Protein AF-A0A7R9UBG9-F1 (afdb_monomer)

Foldseek 3Di:
DVVVVVVVVVVVVVVCVVVVNDDPDDPCVVCVPVDPQVVLLVLLLVQPPQKWKWDDDPQWTWIQHPVRDTEAADPQEPCNVVRRDHDIWMWGADDWDDDVGIYGYHIDTHDPLSCLQRYADWDQDPVNQWIDGPNGDTDGDHNVVNVVSVVNND

Solvent-accessible surface area (backbone atoms only — not comparable to full-atom values): 8866 Å² total; per-residue (Å²): 118,67,66,55,54,52,52,52,52,53,50,52,50,52,53,33,34,76,71,70,78,40,76,96,63,61,65,73,70,77,47,72,72,75,41,70,70,55,53,35,28,50,51,35,39,75,30,50,86,41,46,34,33,45,43,81,51,92,95,41,39,38,32,30,41,86,88,64,50,76,34,40,68,26,84,88,24,93,50,31,69,71,57,50,44,89,57,86,46,36,35,26,38,85,44,76,47,79,73,100,56,45,24,40,44,54,71,40,78,37,57,72,65,31,46,69,66,47,48,71,58,75,41,72,41,95,86,44,54,25,41,30,34,72,86,68,52,75,44,80,42,55,57,66,60,51,50,52,50,60,57,75,67,109

Radius of gyration: 18.05 Å; Cα contacts (8 Å, |Δi|>4): 229; chains: 1; bounding box: 40×44×45 Å

Mean predicted aligned error: 4.59 Å

Nearest PDB structures (foldseek):
  8b9g-assembly1_A  TM=7.394E-01  e=1.789E-06  Drosophila melanogaster
  8pjb-assembly1_A  TM=7.372E-01  e=1.402E-06  Drosophila melanogaster
  5aor-assembly2_B  TM=8.252E-01  e=9.851E-06  Drosophila melanogaster
  8b9j-assembly1_A  TM=7.357E-01  e=2.426E-06  Drosophila melanogaster
  8b9i-assembly1_A  TM=7.340E-01  e=5.356E-06  Drosophila melanogaster

Structure (mmCIF, N/CA/C/O backbone):
data_AF-A0A7R9UBG9-F1
#
_entry.id   AF-A0A7R9UBG9-F1
#
loop_
_atom_site.group_PDB
_atom_site.id
_atom_site.type_symbol
_atom_site.label_atom_id
_atom_site.label_alt_id
_atom_site.label_comp_id
_atom_site.label_asym_id
_atom_site.label_entity_id
_atom_site.label_seq_id
_atom_site.pdbx_PDB_ins_code
_atom_site.Cartn_x
_atom_site.Cartn_y
_atom_site.Cartn_z
_atom_site.occupancy
_atom_site.B_iso_or_equiv
_atom_site.auth_seq_id
_atom_site.auth_comp_id
_atom_site.auth_asym_id
_atom_site.auth_atom_id
_atom_site.pdbx_PDB_model_num
ATOM 1 N N . GLY A 1 1 ? 12.595 -23.854 3.874 1.00 82.31 1 GLY A N 1
ATOM 2 C CA . GLY A 1 1 ? 13.119 -22.868 4.850 1.00 82.31 1 GLY A CA 1
ATOM 3 C C . GLY A 1 1 ? 13.746 -21.652 4.176 1.00 82.31 1 GLY A C 1
ATOM 4 O O . GLY A 1 1 ? 13.017 -20.812 3.677 1.00 82.31 1 GLY A O 1
ATOM 5 N N . LEU A 1 2 ? 15.082 -21.543 4.142 1.00 91.25 2 LEU A N 1
ATOM 6 C CA . LEU A 1 2 ? 15.795 -20.459 3.431 1.00 91.25 2 LEU A CA 1
ATOM 7 C C . LEU A 1 2 ? 16.188 -20.860 1.996 1.00 91.25 2 LEU A C 1
ATOM 9 O O . LEU A 1 2 ? 16.093 -20.051 1.079 1.00 91.25 2 LEU A O 1
ATOM 13 N N . GLU A 1 3 ? 16.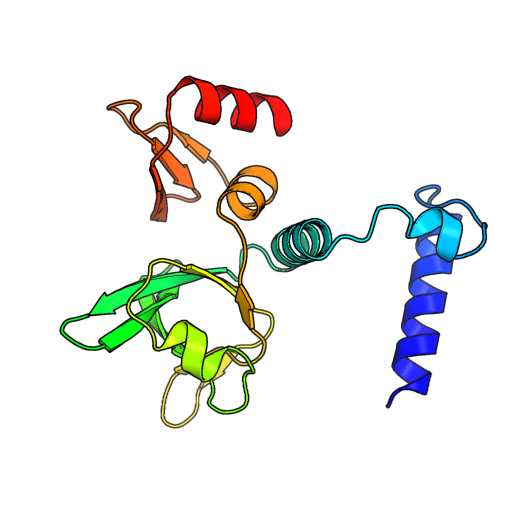587 -22.121 1.810 1.00 94.44 3 GLU A N 1
ATOM 14 C CA . GLU A 1 3 ? 16.952 -22.692 0.504 1.00 94.44 3 GLU A CA 1
ATOM 15 C C . GLU A 1 3 ? 15.778 -22.659 -0.482 1.00 94.44 3 GLU A C 1
ATOM 17 O O . GLU A 1 3 ? 15.922 -22.185 -1.603 1.00 94.44 3 GLU A O 1
ATOM 22 N N . GLU A 1 4 ? 14.577 -23.030 -0.034 1.00 95.62 4 GLU A N 1
ATOM 23 C CA . GLU A 1 4 ? 13.347 -22.898 -0.833 1.00 95.62 4 GLU A CA 1
ATOM 24 C C . GLU A 1 4 ? 13.085 -21.452 -1.274 1.00 95.62 4 GLU A C 1
ATOM 26 O O . GLU A 1 4 ? 12.719 -21.215 -2.419 1.00 95.62 4 GLU A O 1
ATOM 31 N N . VAL A 1 5 ? 13.307 -20.466 -0.396 1.00 94.19 5 VAL A N 1
ATOM 32 C CA . VAL A 1 5 ? 13.109 -19.047 -0.736 1.00 94.19 5 VAL A CA 1
ATOM 33 C C . VAL A 1 5 ? 14.134 -18.586 -1.772 1.00 94.19 5 VAL A C 1
ATOM 35 O O . VAL A 1 5 ? 13.788 -17.827 -2.678 1.00 94.19 5 VAL A O 1
ATOM 38 N N . ARG A 1 6 ? 15.386 -19.053 -1.675 1.00 92.69 6 ARG A N 1
ATOM 39 C CA . ARG A 1 6 ? 16.413 -18.793 -2.697 1.00 92.69 6 ARG A CA 1
ATOM 40 C C . ARG A 1 6 ? 16.029 -19.421 -4.033 1.00 92.69 6 ARG A C 1
ATOM 42 O O . ARG A 1 6 ? 16.0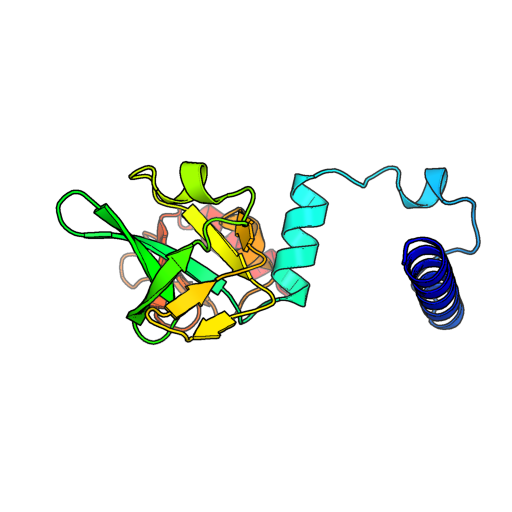41 -18.722 -5.038 1.00 92.69 6 ARG A O 1
ATOM 49 N N . SER A 1 7 ? 15.605 -20.682 -4.019 1.00 95.25 7 SER A N 1
ATOM 50 C CA . SER A 1 7 ? 15.158 -21.394 -5.216 1.00 95.25 7 SER A CA 1
ATOM 51 C C . SER A 1 7 ? 13.976 -20.690 -5.895 1.00 95.25 7 SER A C 1
ATOM 53 O O . SER A 1 7 ? 14.031 -20.420 -7.093 1.00 95.25 7 SER A O 1
ATOM 55 N N . LEU A 1 8 ? 12.955 -20.283 -5.130 1.00 96.00 8 LEU A N 1
ATOM 56 C CA . LEU A 1 8 ? 11.808 -19.530 -5.652 1.00 96.00 8 LEU A CA 1
ATOM 57 C C . LEU A 1 8 ? 12.215 -18.176 -6.242 1.00 96.00 8 LEU A C 1
ATOM 59 O O . LEU A 1 8 ? 11.711 -17.775 -7.289 1.00 96.00 8 LEU A O 1
ATOM 63 N N . ARG A 1 9 ? 13.141 -17.461 -5.595 1.00 92.12 9 ARG A N 1
ATOM 64 C CA . ARG A 1 9 ? 13.677 -16.199 -6.123 1.00 92.12 9 ARG A CA 1
ATOM 65 C C . ARG A 1 9 ? 14.342 -16.410 -7.483 1.00 92.12 9 ARG A C 1
ATOM 67 O O . ARG A 1 9 ? 14.109 -15.621 -8.397 1.00 92.12 9 ARG A O 1
ATOM 74 N N . ASP A 1 10 ? 15.156 -17.449 -7.611 1.00 91.31 10 ASP A N 1
ATOM 75 C CA . ASP A 1 10 ? 15.887 -17.732 -8.846 1.00 91.31 10 ASP A CA 1
ATOM 76 C C . ASP A 1 10 ? 14.919 -18.163 -9.962 1.00 91.31 10 ASP A C 1
ATOM 78 O O . ASP A 1 10 ? 15.042 -17.709 -11.101 1.00 91.31 10 ASP A O 1
ATOM 82 N N . GLN A 1 11 ? 13.867 -18.912 -9.615 1.00 94.88 11 GLN A N 1
ATOM 83 C CA . GLN A 1 11 ? 12.766 -19.231 -10.524 1.00 94.88 11 GLN A CA 1
ATOM 84 C C . GLN A 1 11 ? 12.024 -17.972 -11.009 1.00 94.88 11 GLN A C 1
ATOM 86 O O . GLN A 1 11 ? 11.788 -17.820 -12.208 1.00 94.88 11 GLN A O 1
ATOM 91 N N . PHE A 1 12 ? 11.687 -17.030 -10.118 1.00 94.19 12 PHE A N 1
ATOM 92 C CA . PHE A 1 12 ? 11.064 -15.765 -10.526 1.00 94.19 12 PHE A CA 1
ATOM 93 C C . PHE A 1 12 ? 11.977 -14.928 -11.427 1.00 94.19 12 PHE A C 1
ATOM 95 O O . PHE A 1 12 ? 11.488 -14.341 -12.393 1.00 94.19 12 PHE A O 1
ATOM 102 N N . LYS A 1 13 ? 13.295 -14.904 -11.167 1.00 91.25 13 LYS A N 1
ATOM 103 C CA . LYS A 1 13 ? 14.264 -14.248 -12.062 1.00 91.25 13 LYS A CA 1
ATOM 104 C C . LYS A 1 13 ? 14.197 -14.865 -13.459 1.00 91.25 13 LYS A C 1
ATOM 106 O O . LYS A 1 13 ? 14.052 -14.130 -14.431 1.00 91.25 13 LYS A O 1
ATOM 111 N N . ALA A 1 14 ? 14.247 -16.194 -13.555 1.00 92.25 14 ALA A N 1
ATOM 112 C CA . ALA A 1 14 ? 14.197 -16.899 -14.833 1.00 92.25 14 ALA A CA 1
ATOM 113 C C . ALA A 1 14 ? 12.913 -16.584 -15.618 1.00 92.25 14 ALA A C 1
ATOM 115 O O . ALA A 1 14 ? 12.970 -16.331 -16.820 1.00 92.25 14 ALA A O 1
ATOM 116 N N . HIS A 1 15 ? 11.762 -16.516 -14.942 1.00 95.75 15 HIS A N 1
ATOM 117 C CA . HIS A 1 15 ? 10.504 -16.118 -15.578 1.00 95.75 15 HIS A CA 1
ATOM 118 C C . HIS A 1 15 ? 10.518 -14.669 -16.085 1.00 95.75 15 HIS A C 1
ATOM 120 O O . HIS A 1 15 ? 10.037 -14.412 -17.187 1.00 95.75 15 HIS A O 1
ATOM 126 N N . LEU A 1 16 ? 11.088 -13.727 -15.325 1.00 93.81 16 LEU A N 1
ATOM 127 C CA . LEU A 1 16 ? 11.211 -12.329 -15.756 1.00 93.81 16 LEU A CA 1
ATOM 128 C C . LEU A 1 16 ? 12.141 -12.175 -16.965 1.00 93.81 16 LEU A C 1
ATOM 130 O O . LEU A 1 16 ? 11.820 -11.410 -17.872 1.00 93.81 16 LEU A O 1
ATOM 134 N N . VAL A 1 17 ? 13.250 -12.920 -16.998 1.00 93.44 17 VAL A N 1
ATOM 135 C CA . VAL A 1 17 ? 14.161 -12.964 -18.153 1.00 93.44 17 VAL A CA 1
ATOM 136 C C . VAL A 1 17 ? 13.447 -13.545 -19.371 1.00 93.44 17 VAL A C 1
ATOM 138 O O . VAL A 1 17 ? 13.442 -12.925 -20.430 1.00 93.44 17 VAL A O 1
ATOM 141 N N . GLY A 1 18 ? 12.773 -14.689 -19.217 1.00 95.25 18 GLY A N 1
ATOM 142 C CA . GLY A 1 18 ? 12.028 -15.324 -20.309 1.00 95.25 18 GLY A CA 1
ATOM 143 C C . GLY A 1 18 ? 10.906 -14.449 -20.879 1.00 95.25 18 GLY A C 1
ATOM 144 O O . GLY A 1 18 ? 10.602 -14.537 -22.064 1.00 95.25 18 GLY A O 1
ATOM 145 N N . ALA A 1 19 ? 10.319 -13.576 -20.058 1.00 96.12 19 ALA A N 1
ATOM 146 C CA . ALA A 1 19 ? 9.298 -12.617 -20.472 1.00 96.12 19 ALA A CA 1
ATOM 147 C C . ALA A 1 19 ? 9.863 -11.273 -20.985 1.00 96.12 19 ALA A C 1
ATOM 149 O O . ALA A 1 19 ? 9.085 -10.408 -21.382 1.00 96.12 19 ALA A O 1
ATOM 150 N N . GLY A 1 20 ? 11.186 -11.073 -20.971 1.00 94.00 20 GLY A N 1
ATOM 151 C CA . GLY A 1 20 ? 11.839 -9.842 -21.434 1.00 94.00 20 GLY A CA 1
ATOM 152 C C . GLY A 1 20 ? 11.755 -8.652 -20.467 1.00 94.00 20 GLY A C 1
ATOM 153 O O . GLY A 1 20 ? 12.019 -7.522 -20.869 1.00 94.00 20 GLY A O 1
ATOM 154 N N . PHE A 1 21 ? 11.396 -8.878 -19.198 1.00 90.12 21 PHE A N 1
ATOM 155 C CA . PHE A 1 21 ? 11.307 -7.833 -18.163 1.00 90.12 21 PHE A CA 1
ATOM 156 C C . PHE A 1 21 ? 12.590 -7.663 -17.339 1.00 90.12 21 PHE A C 1
ATOM 158 O O . PHE A 1 21 ? 12.694 -6.721 -16.553 1.00 90.12 21 PHE A O 1
ATOM 165 N N . ALA A 1 22 ? 13.551 -8.573 -17.485 1.00 88.50 22 ALA A N 1
ATOM 166 C CA . ALA A 1 22 ? 14.855 -8.491 -16.844 1.00 88.50 22 ALA A CA 1
ATOM 167 C C . ALA A 1 22 ? 15.946 -8.967 -17.802 1.00 88.50 22 ALA A C 1
ATOM 169 O O . ALA A 1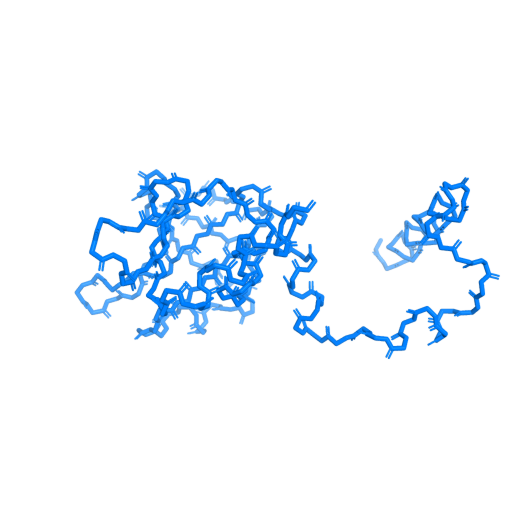 22 ? 15.739 -9.889 -18.588 1.00 88.50 22 ALA A O 1
ATOM 170 N N . GLU A 1 23 ? 17.121 -8.360 -17.699 1.00 85.75 23 GLU A N 1
ATOM 171 C CA . GLU A 1 23 ? 18.317 -8.862 -18.363 1.00 85.75 23 GLU A CA 1
ATOM 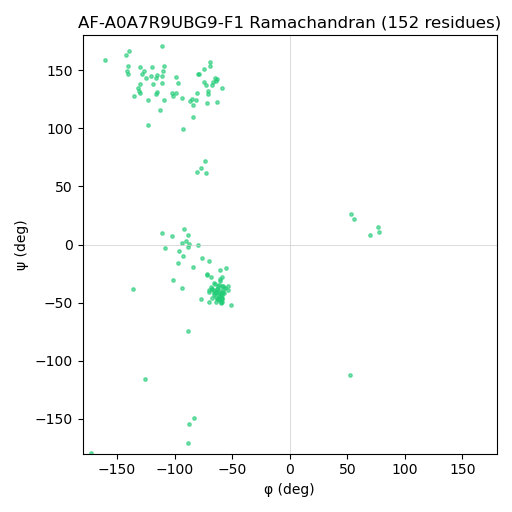172 C C . GLU A 1 23 ? 18.905 -10.019 -17.552 1.00 85.75 23 GLU A C 1
ATOM 174 O O . GLU A 1 23 ? 18.855 -10.015 -16.313 1.00 85.75 23 GLU A O 1
ATOM 179 N N . ASP A 1 24 ? 19.509 -10.994 -18.232 1.00 85.19 24 ASP A N 1
ATOM 180 C CA . ASP A 1 24 ? 20.270 -12.039 -17.549 1.00 85.19 24 ASP A CA 1
ATOM 181 C C . ASP A 1 24 ? 21.676 -11.554 -17.185 1.00 85.19 24 ASP A C 1
ATOM 183 O O . ASP A 1 24 ? 22.697 -12.030 -17.671 1.00 85.19 24 ASP A O 1
ATOM 187 N N . VAL A 1 25 ? 21.704 -10.534 -16.333 1.00 82.38 25 VAL A N 1
ATOM 188 C CA . VAL A 1 25 ? 22.917 -9.946 -15.766 1.00 82.38 25 VAL A CA 1
ATOM 189 C C . VAL A 1 25 ? 23.005 -10.262 -14.277 1.00 82.38 25 VAL A C 1
ATOM 191 O O . VAL A 1 25 ? 22.071 -10.796 -13.654 1.00 82.38 25 VAL A O 1
ATOM 194 N N . GLU A 1 26 ? 24.155 -9.950 -13.684 1.00 79.25 26 GLU A N 1
ATOM 195 C CA . GLU A 1 26 ? 24.370 -10.145 -12.258 1.00 79.25 26 GLU A CA 1
ATOM 196 C C . GLU A 1 26 ? 23.414 -9.286 -11.415 1.00 79.25 26 GLU A C 1
ATOM 198 O O . GLU A 1 26 ? 23.131 -8.121 -11.710 1.00 79.25 26 GLU A O 1
ATOM 203 N N . LEU A 1 27 ? 22.948 -9.856 -10.301 1.00 76.75 27 LEU A N 1
ATOM 204 C CA . LEU A 1 27 ? 21.990 -9.214 -9.397 1.00 76.75 27 LEU A CA 1
ATOM 205 C C . LEU A 1 27 ? 22.403 -7.814 -8.899 1.00 76.75 27 LEU A C 1
ATOM 207 O O . LEU A 1 27 ? 21.505 -6.984 -8.754 1.00 76.75 27 LEU A O 1
ATOM 211 N N . PRO A 1 28 ? 23.686 -7.491 -8.631 1.00 78.38 28 PRO A N 1
ATOM 212 C CA . PRO A 1 28 ? 24.077 -6.139 -8.225 1.00 78.38 28 PRO A CA 1
ATOM 213 C C . PRO A 1 28 ? 23.743 -5.063 -9.267 1.00 78.38 28 PRO A C 1
ATOM 215 O O . PRO A 1 28 ? 23.404 -3.941 -8.890 1.00 78.38 28 PRO A O 1
ATOM 218 N N . VAL A 1 29 ? 23.773 -5.406 -10.560 1.00 78.50 29 VAL A N 1
ATOM 219 C CA . VAL A 1 29 ? 23.430 -4.485 -11.655 1.00 78.50 29 VAL A CA 1
ATOM 220 C C . VAL A 1 29 ? 21.927 -4.200 -11.645 1.00 78.50 29 VAL A C 1
ATOM 222 O O . VAL A 1 29 ? 21.509 -3.038 -11.589 1.00 78.50 29 VAL A O 1
ATOM 225 N N . VAL A 1 30 ? 21.113 -5.259 -11.574 1.00 78.06 30 VAL A N 1
ATOM 226 C CA . VAL A 1 30 ? 19.642 -5.168 -11.510 1.00 78.06 30 VAL A CA 1
ATOM 227 C C . VAL A 1 30 ? 19.176 -4.442 -10.240 1.00 78.06 30 VAL A C 1
ATOM 229 O O . VAL A 1 30 ? 18.253 -3.630 -10.271 1.00 78.06 30 VAL A O 1
ATOM 232 N N . ASN A 1 31 ? 19.849 -4.675 -9.111 1.00 85.81 31 ASN A N 1
ATOM 233 C CA . ASN A 1 31 ? 19.459 -4.151 -7.799 1.00 85.81 31 ASN A CA 1
ATOM 234 C C . ASN A 1 31 ? 20.042 -2.770 -7.471 1.00 85.81 31 ASN A C 1
ATOM 236 O O . ASN A 1 31 ? 19.846 -2.274 -6.359 1.00 85.81 31 ASN A O 1
ATOM 240 N N . SER A 1 32 ? 20.694 -2.102 -8.425 1.00 86.44 32 SER A N 1
ATOM 241 C CA . SER A 1 32 ? 21.290 -0.767 -8.241 1.00 86.44 32 SER A CA 1
ATOM 242 C C . SER A 1 32 ? 20.303 0.302 -7.730 1.00 86.44 32 SER A C 1
ATOM 244 O O . SER A 1 32 ? 20.707 1.321 -7.164 1.00 86.44 32 SER A O 1
ATOM 246 N N . ARG A 1 33 ? 18.989 0.076 -7.887 1.00 85.12 33 ARG A N 1
ATOM 247 C CA . ARG A 1 33 ? 17.904 0.972 -7.445 1.00 85.12 33 ARG A CA 1
ATOM 248 C C . ARG A 1 33 ? 17.057 0.429 -6.284 1.00 85.12 33 ARG A C 1
ATOM 250 O O . ARG A 1 33 ? 16.042 1.045 -5.959 1.00 85.12 33 ARG A O 1
ATOM 257 N N . ALA A 1 34 ? 17.454 -0.671 -5.637 1.00 88.06 34 ALA A N 1
ATOM 258 C CA . ALA A 1 34 ? 16.684 -1.366 -4.595 1.00 88.06 34 ALA A CA 1
ATOM 259 C C . ALA A 1 34 ? 16.629 -0.613 -3.242 1.00 88.06 34 ALA A C 1
ATOM 261 O O . ALA A 1 34 ? 17.081 -1.097 -2.206 1.00 88.06 34 ALA A O 1
ATOM 262 N N . LYS A 1 35 ? 16.059 0.597 -3.238 1.00 93.19 35 LYS A N 1
ATOM 263 C CA . LYS A 1 35 ? 15.829 1.402 -2.028 1.00 93.19 35 LYS A CA 1
ATOM 264 C C . LYS A 1 35 ? 14.593 0.912 -1.275 1.00 93.19 35 LYS A C 1
ATOM 266 O O . LYS A 1 35 ? 13.602 0.517 -1.888 1.00 93.19 35 LYS A O 1
ATOM 271 N N . VAL A 1 36 ? 14.610 1.007 0.055 1.00 93.38 36 VAL A N 1
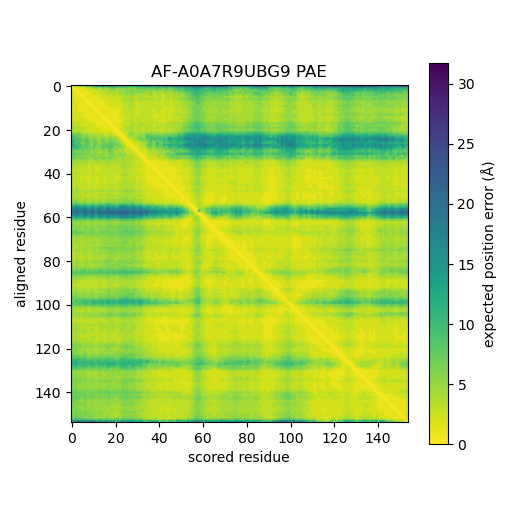ATOM 272 C CA . VAL A 1 36 ? 13.521 0.527 0.929 1.00 93.38 36 VAL A CA 1
ATOM 273 C C . VAL A 1 36 ? 12.172 1.158 0.570 1.00 93.38 36 VAL A C 1
ATOM 275 O O . VAL A 1 36 ? 11.143 0.488 0.613 1.00 93.38 36 VAL A O 1
ATOM 278 N N . GLU A 1 37 ? 12.151 2.431 0.188 1.00 92.69 37 GLU A N 1
ATOM 279 C CA . GLU A 1 37 ? 10.940 3.155 -0.207 1.00 92.69 37 GLU A CA 1
ATOM 280 C C . GLU A 1 37 ? 10.356 2.613 -1.513 1.00 92.69 37 GLU A C 1
ATOM 282 O O . GLU A 1 37 ? 9.137 2.483 -1.630 1.00 92.69 37 GLU A O 1
ATOM 287 N N . VAL A 1 38 ? 11.223 2.251 -2.465 1.00 93.69 38 VAL A N 1
ATOM 288 C CA . VAL A 1 38 ? 10.830 1.628 -3.735 1.00 93.69 38 VAL A CA 1
ATOM 289 C C . VAL A 1 38 ? 10.272 0.236 -3.465 1.00 93.69 38 VAL A C 1
ATOM 291 O O . VAL A 1 38 ? 9.177 -0.076 -3.923 1.00 93.69 38 VAL A O 1
ATOM 294 N N . LEU A 1 39 ? 10.952 -0.561 -2.636 1.00 95.31 39 LEU A N 1
ATOM 295 C CA . LEU A 1 39 ? 10.484 -1.892 -2.241 1.00 95.31 39 LEU A CA 1
ATOM 296 C C . LEU A 1 39 ? 9.127 -1.833 -1.526 1.00 95.31 39 LEU A C 1
ATOM 298 O O . LEU A 1 39 ? 8.232 -2.606 -1.848 1.00 95.31 39 LEU A O 1
ATOM 302 N N . LYS A 1 40 ? 8.919 -0.877 -0.613 1.00 96.06 40 LYS A N 1
ATOM 303 C CA . LYS A 1 40 ? 7.608 -0.639 0.019 1.00 96.06 40 LYS A CA 1
ATOM 304 C C . LYS A 1 40 ? 6.540 -0.228 -0.992 1.00 96.06 40 LYS A C 1
ATOM 306 O O . LYS A 1 40 ? 5.383 -0.608 -0.831 1.00 96.06 40 LYS A O 1
ATOM 311 N N . GLY A 1 41 ? 6.917 0.540 -2.014 1.00 96.31 41 GLY A N 1
ATOM 312 C CA . GLY A 1 41 ? 6.054 0.867 -3.147 1.00 96.31 41 GLY A CA 1
ATOM 313 C C . GLY A 1 41 ? 5.618 -0.375 -3.921 1.00 96.31 41 GLY A C 1
ATOM 314 O O . GLY A 1 41 ? 4.426 -0.564 -4.140 1.00 96.31 41 GLY A O 1
ATOM 315 N N . LEU A 1 42 ? 6.562 -1.258 -4.244 1.00 96.12 42 LEU A N 1
ATOM 316 C CA . LEU 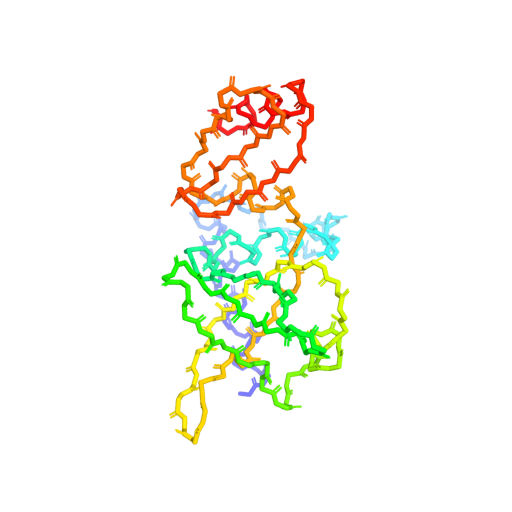A 1 42 ? 6.297 -2.519 -4.941 1.00 96.12 42 LEU A CA 1
ATOM 317 C C . LEU A 1 42 ? 5.457 -3.485 -4.093 1.00 96.12 42 LEU A C 1
ATOM 319 O O . LEU A 1 42 ? 4.505 -4.072 -4.597 1.00 96.12 42 LEU A O 1
ATOM 323 N N . ILE A 1 43 ? 5.740 -3.594 -2.790 1.00 96.88 43 ILE A N 1
ATOM 324 C CA . ILE A 1 43 ? 4.918 -4.371 -1.847 1.00 96.88 43 ILE A CA 1
ATOM 325 C C . ILE A 1 43 ? 3.493 -3.811 -1.799 1.00 96.88 43 ILE A C 1
ATOM 327 O O . ILE A 1 43 ? 2.531 -4.571 -1.815 1.00 96.88 43 ILE A O 1
ATOM 331 N N . CYS A 1 44 ? 3.339 -2.484 -1.771 1.00 97.25 44 CYS A N 1
ATOM 332 C CA . CYS A 1 44 ? 2.027 -1.850 -1.847 1.00 97.25 44 CYS A CA 1
ATOM 333 C C . CYS A 1 44 ? 1.292 -2.227 -3.139 1.00 97.25 44 CYS A C 1
ATOM 335 O O . CYS A 1 44 ? 0.104 -2.525 -3.075 1.00 97.25 44 CYS A O 1
ATOM 337 N N . ALA A 1 45 ? 1.983 -2.227 -4.282 1.00 97.19 45 ALA A N 1
ATOM 338 C CA . ALA A 1 45 ? 1.399 -2.604 -5.565 1.00 97.19 45 ALA A CA 1
ATOM 339 C C . ALA A 1 45 ? 0.930 -4.066 -5.573 1.00 97.19 45 ALA A C 1
ATOM 341 O O . ALA A 1 45 ? -0.202 -4.339 -5.954 1.00 97.19 45 ALA A O 1
ATOM 342 N N . GLY A 1 46 ? 1.769 -4.990 -5.095 1.00 97.19 46 GLY A N 1
ATOM 343 C CA . GLY A 1 46 ? 1.453 -6.421 -5.076 1.00 97.19 46 GLY A CA 1
ATOM 344 C C . GLY A 1 46 ? 0.396 -6.824 -4.044 1.00 97.19 46 GLY A C 1
ATOM 345 O O . GLY A 1 46 ? -0.268 -7.839 -4.222 1.00 97.19 46 GLY A O 1
ATOM 346 N N . LEU A 1 47 ? 0.232 -6.051 -2.966 1.00 97.06 47 LEU A N 1
ATOM 347 C CA . LEU A 1 47 ? -0.747 -6.346 -1.917 1.00 97.06 47 LEU A CA 1
ATOM 348 C C . LEU A 1 47 ? -2.059 -5.575 -2.068 1.00 97.06 47 LEU A C 1
ATOM 350 O O . LEU A 1 47 ? -3.037 -5.952 -1.433 1.00 97.06 47 LEU A O 1
ATOM 354 N N . TYR A 1 48 ? -2.134 -4.510 -2.868 1.00 97.19 48 TYR A N 1
ATOM 355 C CA . TYR A 1 48 ? -3.400 -3.807 -3.085 1.00 97.19 48 TYR A CA 1
ATOM 356 C C . TYR A 1 48 ? -4.467 -4.771 -3.661 1.00 97.19 48 TYR A C 1
ATOM 358 O O . TYR A 1 48 ? -4.146 -5.527 -4.575 1.00 97.19 48 TYR A O 1
ATOM 366 N N . PRO A 1 49 ? -5.729 -4.789 -3.167 1.00 96.31 49 PRO A N 1
ATOM 367 C CA . PRO A 1 49 ? -6.384 -3.822 -2.276 1.00 96.31 49 PRO A CA 1
ATOM 368 C C . PRO A 1 49 ? -6.280 -4.123 -0.770 1.00 96.31 49 PRO A C 1
ATOM 370 O O . PRO A 1 49 ? -6.988 -3.491 0.017 1.00 96.31 49 PRO A O 1
ATOM 373 N N . ASN A 1 50 ? -5.413 -5.044 -0.338 1.00 97.25 50 ASN A N 1
ATOM 374 C CA . ASN A 1 50 ? -5.188 -5.381 1.073 1.00 97.25 50 ASN A CA 1
ATOM 375 C C . ASN A 1 50 ? -4.403 -4.284 1.799 1.00 97.25 50 ASN A C 1
ATOM 377 O O . ASN A 1 50 ? -3.224 -4.419 2.140 1.00 97.25 50 ASN A O 1
ATOM 381 N N . VAL A 1 51 ? -5.084 -3.166 2.027 1.00 97.50 51 VAL A N 1
ATOM 382 C CA . VAL A 1 51 ? -4.536 -1.992 2.694 1.00 97.50 51 VAL A CA 1
ATOM 383 C C . VAL A 1 51 ? -5.450 -1.516 3.813 1.00 97.50 51 VAL A C 1
ATOM 385 O O . VAL A 1 51 ? -6.658 -1.749 3.812 1.00 97.50 51 VAL A O 1
ATOM 388 N N . ALA A 1 52 ? -4.852 -0.867 4.801 1.00 97.31 52 ALA A N 1
ATOM 389 C CA . ALA A 1 52 ? -5.525 -0.315 5.963 1.00 97.31 52 ALA A CA 1
ATOM 390 C C . ALA A 1 52 ? -4.889 1.020 6.362 1.00 97.31 52 ALA A C 1
ATOM 392 O O . ALA A 1 52 ? -3.767 1.344 5.960 1.00 97.31 52 ALA A O 1
ATOM 393 N N . GLN A 1 53 ? -5.591 1.802 7.174 1.00 96.50 53 GLN A N 1
ATOM 394 C CA . GLN A 1 53 ? -5.055 3.027 7.760 1.00 96.50 53 GLN A CA 1
ATOM 395 C C . GLN A 1 53 ? -5.214 3.014 9.271 1.00 96.50 53 GLN A C 1
ATOM 397 O O . GLN A 1 53 ? -6.178 2.468 9.803 1.00 96.50 53 GLN A O 1
ATOM 402 N N . THR A 1 54 ? -4.290 3.657 9.973 1.00 95.38 54 THR A N 1
ATOM 403 C CA . THR A 1 54 ? -4.506 3.935 11.388 1.00 95.38 54 THR A CA 1
ATOM 404 C C . THR A 1 54 ? -5.508 5.071 11.559 1.00 95.38 54 THR A C 1
ATOM 406 O O . THR A 1 54 ? -5.471 6.082 10.848 1.00 95.38 54 THR A O 1
ATOM 409 N N . ALA A 1 55 ? -6.386 4.917 12.540 1.00 89.75 55 ALA A N 1
ATOM 410 C CA . ALA A 1 55 ? -7.317 5.932 12.992 1.00 89.75 55 ALA A CA 1
ATOM 411 C C . ALA A 1 55 ? -7.194 6.098 14.508 1.00 89.75 55 ALA A C 1
ATOM 413 O O . ALA A 1 55 ? -6.913 5.150 15.246 1.00 89.75 55 ALA A O 1
ATOM 414 N N . ARG A 1 56 ? -7.400 7.329 14.979 1.00 82.06 56 ARG A N 1
ATOM 415 C CA . ARG A 1 56 ? -7.452 7.604 16.413 1.00 82.06 56 ARG A CA 1
ATOM 416 C C . ARG A 1 56 ? -8.844 7.250 16.923 1.00 82.06 56 ARG A C 1
ATOM 418 O O . ARG A 1 56 ? -9.824 7.797 16.427 1.00 82.06 56 ARG A O 1
ATOM 425 N N . SER A 1 57 ? -8.911 6.379 17.920 1.00 74.12 57 SER A N 1
ATOM 426 C CA . SER A 1 57 ? -10.137 6.053 18.643 1.00 74.12 57 SER A CA 1
ATOM 427 C C . SER A 1 57 ? -9.906 6.320 20.124 1.00 74.12 57 SER A C 1
ATOM 429 O O . SER A 1 57 ? -9.244 5.528 20.793 1.00 74.12 57 SER A O 1
ATOM 431 N N . GLN A 1 58 ? -10.441 7.438 20.627 1.00 73.00 58 GLN A N 1
ATOM 432 C CA . GLN A 1 58 ? -10.198 7.915 21.996 1.00 73.00 58 GLN A CA 1
ATOM 433 C C . GLN A 1 58 ? -8.679 7.984 22.277 1.00 73.00 58 GLN A C 1
ATOM 435 O O . GLN A 1 58 ? -7.980 8.755 21.609 1.00 73.00 58 GLN A O 1
ATOM 440 N N . ASP A 1 59 ? -8.167 7.125 23.164 1.00 67.25 59 ASP A N 1
ATOM 441 C CA . ASP A 1 59 ? -6.753 7.048 23.569 1.00 67.25 59 ASP A CA 1
ATOM 442 C C . ASP A 1 59 ? -5.976 5.896 22.917 1.00 67.25 59 ASP A C 1
ATOM 444 O O . ASP A 1 59 ? -4.825 5.631 23.260 1.00 67.25 59 ASP A O 1
ATOM 448 N N . ARG A 1 60 ? -6.587 5.185 21.963 1.00 71.50 60 ARG A N 1
ATOM 449 C CA . ARG A 1 60 ? -5.952 4.061 21.269 1.00 71.50 60 ARG A CA 1
ATOM 450 C C . ARG A 1 60 ? -5.882 4.295 19.768 1.00 71.50 60 ARG A C 1
ATOM 452 O O . ARG A 1 60 ? -6.773 4.874 19.147 1.00 71.50 60 ARG A O 1
ATOM 459 N N . CYS A 1 61 ? -4.798 3.812 19.177 1.00 82.38 61 CYS A N 1
ATOM 460 C CA . CYS A 1 61 ? -4.666 3.706 17.735 1.00 82.38 61 CYS A CA 1
ATOM 461 C C . CYS A 1 61 ? -5.329 2.397 17.286 1.00 82.38 61 CYS A C 1
ATOM 463 O O . CYS A 1 61 ? -4.938 1.321 17.743 1.00 82.38 61 CYS A O 1
ATOM 465 N N . VAL A 1 62 ? -6.346 2.487 16.430 1.00 90.12 62 VAL A N 1
ATOM 466 C CA . VAL A 1 62 ? -6.983 1.327 15.787 1.00 90.12 62 VAL A CA 1
ATOM 467 C C . VAL A 1 62 ? -6.622 1.308 14.309 1.00 90.12 62 VAL A C 1
ATOM 469 O O . VAL A 1 62 ? -6.327 2.352 13.725 1.00 90.12 62 VAL A O 1
ATOM 472 N N . ILE A 1 63 ? -6.632 0.130 13.693 1.00 95.50 63 ILE A N 1
ATOM 473 C CA . ILE A 1 63 ? -6.417 -0.015 12.254 1.00 95.50 63 ILE A CA 1
ATOM 474 C C . ILE A 1 63 ? -7.779 -0.235 11.600 1.00 95.50 63 ILE A C 1
ATOM 476 O O . ILE A 1 63 ? -8.544 -1.074 12.060 1.00 95.50 63 ILE A O 1
ATOM 480 N N . LEU A 1 64 ? -8.084 0.522 10.550 1.00 95.81 64 LEU A N 1
ATOM 481 C CA . LEU A 1 64 ? -9.325 0.414 9.789 1.00 95.81 64 LEU A CA 1
ATOM 482 C C . LEU A 1 64 ? -9.023 -0.026 8.363 1.00 95.81 64 LEU A C 1
ATOM 484 O O . LEU A 1 64 ? -8.153 0.555 7.705 1.00 95.81 64 LEU A O 1
ATOM 488 N N . ASP A 1 65 ? -9.750 -1.033 7.895 1.00 94.62 65 ASP A N 1
ATOM 489 C CA . ASP A 1 65 ? -9.744 -1.434 6.492 1.00 94.62 65 ASP A CA 1
ATOM 490 C C . ASP A 1 65 ? -10.796 -0.665 5.674 1.00 94.62 65 ASP A C 1
ATOM 492 O O . ASP A 1 65 ? -11.394 0.311 6.140 1.00 94.62 65 ASP A O 1
ATOM 496 N N . ARG A 1 66 ? -10.990 -1.104 4.426 1.00 94.19 66 ARG A N 1
ATOM 497 C CA . ARG A 1 66 ? -11.937 -0.517 3.476 1.00 94.19 66 ARG A CA 1
ATOM 498 C C . ARG A 1 66 ? -13.374 -0.494 3.987 1.00 94.19 66 ARG A C 1
ATOM 500 O O . ARG A 1 66 ? -14.083 0.471 3.711 1.00 94.19 66 ARG A O 1
ATOM 507 N N . ASP A 1 67 ? -13.781 -1.532 4.706 1.00 93.19 67 ASP A N 1
ATOM 508 C CA . ASP A 1 67 ? -15.160 -1.717 5.156 1.00 93.19 67 ASP A CA 1
ATOM 509 C C . ASP A 1 67 ? -15.410 -1.015 6.501 1.00 93.19 67 ASP A C 1
ATOM 511 O O . ASP A 1 67 ? -16.512 -1.049 7.041 1.00 93.19 67 ASP A O 1
ATOM 515 N N . GLY A 1 68 ? -14.385 -0.348 7.048 1.00 92.00 68 GLY A N 1
ATOM 516 C CA . GLY A 1 68 ? -14.430 0.275 8.367 1.00 92.00 68 GLY A CA 1
ATOM 517 C C . GLY A 1 68 ? -14.282 -0.730 9.509 1.00 92.00 68 GLY A C 1
ATOM 518 O O . GLY A 1 68 ? -14.463 -0.354 10.670 1.00 92.00 68 GLY A O 1
ATOM 519 N N . SER A 1 69 ? -13.923 -1.982 9.210 1.00 93.19 69 SER A N 1
ATOM 520 C CA . SER A 1 69 ? -13.692 -3.005 10.225 1.00 93.19 69 SER A CA 1
ATOM 521 C C . SER A 1 69 ? -12.456 -2.656 11.045 1.00 93.19 69 SER A C 1
ATOM 523 O O . SER A 1 69 ? -11.430 -2.223 10.511 1.00 93.19 69 SER A O 1
ATOM 525 N N . GLN A 1 70 ? -12.554 -2.841 12.361 1.00 94.25 70 GLN A N 1
ATOM 526 C CA . GLN A 1 70 ? -11.451 -2.587 13.280 1.00 94.25 70 GLN A CA 1
ATOM 527 C C . GLN A 1 70 ? -10.527 -3.797 13.379 1.00 94.25 70 GLN A C 1
ATOM 529 O O . GLN A 1 70 ? -10.936 -4.894 13.754 1.00 94.25 70 GLN A O 1
ATOM 534 N N . TRP A 1 71 ? -9.250 -3.545 13.128 1.00 94.75 71 TRP A N 1
ATOM 535 C CA . TRP A 1 71 ? -8.166 -4.507 13.205 1.00 94.75 71 TRP A CA 1
ATOM 536 C C . TRP A 1 71 ? -7.124 -4.068 14.232 1.00 94.75 71 TRP A C 1
ATOM 538 O O . TRP A 1 71 ? -6.897 -2.877 14.474 1.00 94.75 71 TRP A O 1
ATOM 548 N N . PHE A 1 72 ? -6.433 -5.052 14.799 1.00 93.19 72 PHE A N 1
ATOM 549 C CA . PHE A 1 72 ? -5.261 -4.844 15.640 1.00 93.19 72 PHE A CA 1
ATOM 550 C C . PHE A 1 72 ? -4.002 -5.321 14.917 1.00 93.19 72 PHE A C 1
ATOM 552 O O . PHE A 1 72 ? -4.032 -6.269 14.136 1.00 93.19 72 PHE A O 1
ATOM 559 N N . CYS A 1 73 ? -2.861 -4.694 15.189 1.00 94.06 73 CYS A N 1
ATOM 560 C CA . CYS A 1 73 ? -1.589 -5.272 14.772 1.00 94.06 73 CYS A CA 1
ATOM 561 C C . CYS A 1 73 ? -1.305 -6.503 15.638 1.00 94.06 73 CYS A C 1
ATOM 563 O O . CYS A 1 73 ? -1.406 -6.425 16.865 1.00 94.06 73 CYS A O 1
ATOM 565 N N . HIS A 1 74 ? -0.938 -7.628 15.029 1.00 94.00 74 HIS A N 1
ATOM 566 C CA . HIS A 1 74 ? -0.577 -8.814 15.795 1.00 94.00 74 HIS A CA 1
ATOM 567 C C . HIS A 1 74 ? 0.689 -8.560 16.642 1.00 94.00 74 HIS A C 1
ATOM 569 O O . HIS A 1 74 ? 1.627 -7.938 16.131 1.00 94.00 74 HIS A O 1
ATOM 575 N N . PRO A 1 75 ? 0.783 -9.063 17.893 1.00 92.75 75 PRO A N 1
ATOM 576 C CA . PRO A 1 75 ? 1.951 -8.851 18.761 1.00 92.75 75 PRO A CA 1
ATOM 577 C C . PRO A 1 75 ? 3.284 -9.354 18.194 1.00 92.75 75 PRO A C 1
ATOM 579 O O . PRO A 1 75 ? 4.330 -8.802 18.516 1.00 92.75 75 PRO A O 1
ATOM 582 N N . LYS A 1 76 ? 3.255 -10.379 17.329 1.00 93.44 76 LYS A N 1
ATOM 583 C CA . LYS A 1 76 ? 4.456 -10.892 16.636 1.00 93.44 76 LYS A CA 1
ATOM 584 C C . LYS A 1 76 ? 4.926 -10.006 15.477 1.00 93.44 76 LYS A C 1
ATOM 586 O O . LYS A 1 76 ? 6.007 -10.230 14.947 1.00 93.44 76 LYS A O 1
ATOM 591 N N . SER A 1 77 ? 4.122 -9.033 15.053 1.00 94.12 77 SER A N 1
ATOM 592 C CA . SER A 1 77 ? 4.503 -8.143 13.963 1.00 94.12 77 SER A CA 1
ATOM 593 C C . SER A 1 77 ? 5.572 -7.161 14.433 1.00 94.12 77 SER A C 1
ATOM 595 O O . SER A 1 77 ? 5.434 -6.535 15.486 1.00 94.12 77 SER A O 1
ATOM 597 N N . VAL A 1 78 ? 6.591 -6.925 13.609 1.00 95.56 78 VAL A N 1
ATOM 598 C CA . VAL A 1 78 ? 7.635 -5.921 13.891 1.00 95.56 78 VAL A CA 1
ATOM 599 C C . VAL A 1 78 ? 7.070 -4.501 14.030 1.00 95.56 78 VAL A C 1
ATOM 601 O O . VAL A 1 78 ? 7.669 -3.644 14.675 1.00 95.56 78 VAL A O 1
ATOM 604 N N . ASN A 1 79 ? 5.882 -4.248 13.474 1.00 95.81 79 ASN A N 1
ATOM 605 C CA . ASN A 1 79 ? 5.207 -2.957 13.556 1.00 95.81 79 ASN A CA 1
ATOM 606 C C . ASN A 1 79 ? 4.279 -2.812 14.768 1.00 95.81 79 ASN A C 1
ATOM 608 O O . ASN A 1 79 ? 3.650 -1.762 14.891 1.00 95.81 79 ASN A O 1
ATOM 612 N N . PHE A 1 80 ? 4.194 -3.798 15.670 1.00 94.19 80 PHE A N 1
ATOM 613 C CA . PHE A 1 80 ? 3.245 -3.787 16.791 1.00 94.19 80 PHE A CA 1
ATOM 614 C C . PHE A 1 80 ? 3.295 -2.483 17.601 1.00 94.19 80 PHE A C 1
ATOM 616 O O . PHE A 1 80 ? 2.284 -1.797 17.753 1.00 94.19 80 PHE A O 1
ATOM 623 N N . ARG A 1 81 ? 4.494 -2.073 18.037 1.00 92.88 81 ARG A N 1
ATOM 624 C CA . ARG A 1 81 ? 4.691 -0.816 18.783 1.00 92.88 81 ARG A CA 1
ATOM 625 C C . ARG A 1 81 ? 4.498 0.421 17.901 1.00 92.88 81 ARG A C 1
ATOM 627 O O . ARG A 1 81 ? 3.876 1.393 18.320 1.00 92.88 81 ARG A O 1
ATOM 634 N N . THR A 1 82 ? 4.991 0.385 16.663 1.00 93.69 82 THR A N 1
ATOM 635 C CA . THR A 1 82 ? 4.921 1.523 15.729 1.00 93.69 82 THR A CA 1
ATOM 636 C C . THR A 1 82 ? 3.482 1.860 15.320 1.00 93.69 82 THR A C 1
ATOM 638 O O . THR A 1 82 ? 3.167 3.034 15.099 1.00 93.69 82 THR A O 1
ATOM 641 N N . LEU A 1 83 ? 2.615 0.848 15.220 1.00 93.25 83 LEU A N 1
ATOM 642 C CA . LEU A 1 83 ? 1.193 0.988 14.900 1.00 93.25 83 LEU A CA 1
ATOM 643 C C . LEU A 1 83 ? 0.327 1.305 16.122 1.00 93.25 83 LEU A C 1
ATOM 645 O O . LEU A 1 83 ? -0.758 1.847 15.946 1.00 93.25 83 LEU A O 1
ATOM 649 N N . ALA A 1 84 ? 0.812 1.050 17.340 1.00 90.19 84 ALA A N 1
ATOM 650 C CA . ALA A 1 84 ? 0.151 1.494 18.567 1.00 90.19 84 ALA A CA 1
ATOM 651 C C . ALA A 1 84 ? 0.264 3.016 18.790 1.00 90.19 84 ALA A C 1
ATOM 653 O O . ALA A 1 84 ? -0.599 3.610 19.435 1.00 90.19 84 ALA A O 1
ATOM 654 N N . ALA A 1 85 ? 1.301 3.662 18.243 1.00 89.31 85 ALA A N 1
ATOM 655 C CA . ALA A 1 85 ? 1.500 5.104 18.376 1.00 89.31 85 ALA A CA 1
ATOM 656 C C . ALA A 1 85 ? 0.406 5.913 17.639 1.00 89.31 85 ALA A C 1
ATOM 658 O O . ALA A 1 85 ? 0.062 5.570 16.502 1.00 89.31 85 ALA A O 1
ATOM 659 N N . PRO A 1 86 ? -0.092 7.028 18.214 1.00 85.81 86 PRO A N 1
ATOM 660 C CA . PRO A 1 86 ? -1.203 7.816 17.671 1.00 85.81 86 PRO A CA 1
ATOM 661 C C . PRO A 1 86 ? -0.764 8.702 16.492 1.00 85.81 86 PRO A C 1
ATOM 663 O O . PRO A 1 86 ? -0.767 9.929 16.557 1.00 85.81 86 PRO A O 1
ATOM 666 N N . ARG A 1 87 ? -0.367 8.078 15.382 1.00 88.94 87 ARG A N 1
ATOM 667 C CA . ARG A 1 87 ? 0.039 8.753 14.144 1.00 88.94 87 ARG A CA 1
ATOM 668 C C . ARG A 1 87 ? -0.689 8.139 12.959 1.00 88.94 87 ARG A C 1
ATOM 670 O O . ARG A 1 87 ? -0.763 6.916 12.855 1.00 88.94 87 ARG A O 1
ATOM 677 N N . LYS A 1 88 ? -1.163 8.982 12.032 1.00 91.62 88 LYS A N 1
ATOM 678 C CA . LYS A 1 88 ? -1.740 8.512 10.765 1.00 91.62 88 LYS A CA 1
ATOM 679 C C . LYS A 1 88 ? -0.669 7.779 9.954 1.00 91.62 88 LYS A C 1
ATOM 681 O O . LYS A 1 88 ? 0.388 8.338 9.654 1.00 91.62 88 LYS A O 1
ATOM 686 N N . ARG A 1 89 ? -0.946 6.526 9.621 1.00 95.75 89 ARG A N 1
ATOM 687 C CA . ARG A 1 89 ? -0.092 5.608 8.871 1.00 95.75 89 ARG A CA 1
ATOM 688 C C . ARG A 1 89 ? -0.968 4.803 7.927 1.00 95.75 89 ARG A C 1
ATOM 690 O O . ARG A 1 89 ? -2.146 4.588 8.204 1.00 95.75 89 ARG A O 1
ATOM 697 N N . TYR A 1 90 ? -0.364 4.347 6.842 1.00 97.12 90 TYR A N 1
ATOM 698 C CA . TYR A 1 90 ? -0.991 3.429 5.908 1.00 97.12 90 TYR A CA 1
ATOM 699 C C . TYR A 1 90 ? -0.222 2.117 5.911 1.00 97.12 90 TYR A C 1
ATOM 701 O O . TYR A 1 90 ? 1.003 2.105 6.071 1.00 97.12 90 TYR A O 1
ATOM 709 N N . ILE A 1 91 ? -0.956 1.022 5.789 1.00 97.69 91 ILE A N 1
ATOM 710 C CA . ILE A 1 91 ? -0.454 -0.333 5.967 1.00 97.69 91 ILE A CA 1
ATOM 711 C C . ILE A 1 91 ? -0.886 -1.145 4.756 1.00 97.69 91 ILE A C 1
ATOM 713 O O . ILE A 1 91 ? -2.063 -1.131 4.419 1.00 97.69 91 ILE A O 1
ATOM 717 N N . ALA A 1 92 ? 0.043 -1.866 4.141 1.00 97.69 92 ALA A N 1
ATOM 718 C CA . ALA A 1 92 ? -0.267 -3.011 3.294 1.00 97.69 92 ALA A CA 1
ATOM 719 C C . ALA A 1 92 ? -0.075 -4.291 4.118 1.00 97.69 92 ALA A C 1
ATOM 721 O O . ALA A 1 92 ? 0.818 -4.334 4.972 1.00 97.69 92 ALA A O 1
ATOM 722 N N . TYR A 1 93 ? -0.903 -5.310 3.904 1.00 96.94 93 TYR A N 1
ATOM 723 C CA . TYR A 1 93 ? -0.796 -6.579 4.631 1.00 96.94 93 TYR A CA 1
ATOM 724 C C . TYR A 1 93 ? -1.086 -7.781 3.729 1.00 96.94 93 TYR A C 1
ATOM 726 O O . TYR A 1 93 ? -1.878 -7.681 2.797 1.00 96.94 93 TYR A O 1
ATOM 734 N N . SER A 1 94 ? -0.455 -8.922 4.012 1.00 95.06 94 SER A N 1
ATOM 735 C CA . SER A 1 94 ? -0.672 -10.172 3.261 1.00 95.06 94 SER A CA 1
ATOM 736 C C . SER A 1 94 ? -1.595 -11.155 3.980 1.00 95.06 94 SER A C 1
ATOM 738 O O . SER A 1 94 ? -2.315 -11.899 3.322 1.00 95.06 94 SER A O 1
ATOM 740 N N . MET A 1 95 ? -1.613 -11.150 5.318 1.00 94.62 95 MET A N 1
ATOM 741 C CA . MET A 1 95 ? -2.377 -12.115 6.110 1.00 94.62 95 MET A CA 1
ATOM 742 C C . MET A 1 95 ? -3.203 -11.439 7.205 1.00 94.62 95 MET A C 1
ATOM 744 O O . MET A 1 95 ? -2.718 -10.593 7.967 1.00 94.62 95 MET A O 1
ATOM 748 N N . ARG A 1 96 ? -4.459 -11.880 7.303 1.00 94.12 96 ARG A N 1
ATOM 749 C CA . ARG A 1 96 ? -5.386 -11.562 8.388 1.00 94.12 96 ARG A CA 1
ATOM 750 C C . ARG A 1 96 ? -5.631 -12.817 9.220 1.00 94.12 96 ARG A C 1
ATOM 752 O O . ARG A 1 96 ? -5.677 -13.917 8.676 1.00 94.12 96 ARG A O 1
ATOM 759 N N . LEU A 1 97 ? -5.793 -12.651 10.525 1.00 94.50 97 LEU A N 1
ATOM 760 C CA . LEU A 1 97 ? -6.077 -13.744 11.448 1.00 94.50 97 LEU A CA 1
ATOM 761 C C . LEU A 1 97 ? -7.193 -13.326 12.402 1.00 94.50 97 LEU A C 1
ATOM 763 O O . LEU A 1 97 ? -7.096 -12.286 13.050 1.00 94.50 97 LEU A O 1
ATOM 767 N N . GLN A 1 98 ? -8.231 -14.148 12.515 1.00 92.75 98 GLN A N 1
ATOM 768 C CA . GLN A 1 98 ? -9.310 -13.947 13.474 1.00 92.75 98 GLN A CA 1
ATOM 769 C C . GLN A 1 98 ? -9.266 -15.058 14.521 1.00 92.75 98 GLN A C 1
ATOM 771 O O . GLN A 1 98 ? -9.445 -16.229 14.206 1.00 92.75 98 GLN A O 1
ATOM 776 N N . THR A 1 99 ? -9.000 -14.675 15.768 1.00 89.56 99 THR A N 1
ATOM 777 C CA . THR A 1 99 ? -9.062 -15.564 16.937 1.00 89.56 99 THR A CA 1
ATOM 778 C C . THR A 1 99 ? -9.990 -14.931 17.973 1.00 89.56 99 THR A C 1
ATOM 780 O O . THR A 1 99 ? -11.161 -14.702 17.688 1.00 89.56 99 THR A O 1
ATOM 783 N N . THR A 1 100 ? -9.479 -14.552 19.147 1.00 90.19 100 THR A N 1
ATOM 784 C CA . THR A 1 100 ? -10.202 -13.742 20.138 1.00 90.19 100 THR A CA 1
ATOM 785 C C . THR A 1 100 ? -10.440 -12.311 19.644 1.00 90.19 100 THR A C 1
ATOM 787 O O . THR A 1 100 ? -11.384 -11.651 20.065 1.00 90.19 100 THR A O 1
ATOM 790 N N . LYS A 1 101 ? -9.563 -11.809 18.764 1.00 89.44 101 LYS A N 1
ATOM 791 C CA . LYS A 1 101 ? -9.682 -10.515 18.076 1.00 89.44 101 LYS A CA 1
ATOM 792 C C . LYS A 1 101 ? -9.230 -10.668 16.622 1.00 89.44 101 LYS A C 1
ATOM 794 O O . LYS A 1 101 ? -8.608 -11.667 16.262 1.00 89.44 101 LYS A O 1
ATOM 799 N N . GLN A 1 102 ? -9.545 -9.671 15.803 1.00 93.88 102 GLN A N 1
ATOM 800 C CA . GLN A 1 102 ? -9.112 -9.583 14.411 1.00 93.88 102 GLN A CA 1
ATOM 801 C C . GLN A 1 102 ? -7.735 -8.912 14.326 1.00 93.88 102 GLN A C 1
ATOM 803 O O . GLN A 1 102 ? -7.546 -7.792 14.813 1.00 93.88 102 GLN A O 1
ATOM 808 N N . PHE A 1 103 ? -6.770 -9.599 13.720 1.00 94.81 103 PHE A N 1
ATOM 809 C CA . PHE A 1 103 ? -5.380 -9.167 13.634 1.00 94.81 103 PHE A CA 1
ATOM 810 C C . PHE A 1 103 ? -4.868 -9.102 12.196 1.00 94.81 103 PHE A C 1
ATOM 812 O O . PHE A 1 103 ? -5.157 -9.973 11.377 1.00 94.81 103 PHE A O 1
ATOM 819 N N . LEU A 1 104 ? -4.031 -8.101 11.923 1.00 95.75 104 LEU A N 1
ATOM 820 C CA . LEU A 1 104 ? -3.136 -8.084 10.768 1.00 95.75 104 LEU A CA 1
ATOM 821 C C . LEU A 1 104 ? -1.772 -8.636 11.192 1.00 95.75 104 LEU A C 1
ATOM 823 O O . LEU A 1 104 ? -1.187 -8.151 12.167 1.00 95.75 104 LEU A O 1
ATOM 827 N N . MET A 1 105 ? -1.281 -9.647 10.477 1.00 93.56 105 MET A N 1
ATOM 828 C CA . MET A 1 105 ? -0.050 -10.367 10.824 1.00 93.56 105 MET A CA 1
ATOM 829 C C . MET A 1 105 ? 1.176 -9.686 10.201 1.00 93.56 105 MET A C 1
ATOM 831 O O . MET A 1 105 ? 1.926 -8.964 10.870 1.00 93.56 105 MET A O 1
ATOM 835 N N . ASP A 1 106 ? 1.332 -9.860 8.894 1.00 93.50 106 ASP A N 1
ATOM 836 C CA . ASP A 1 106 ? 2.469 -9.369 8.128 1.00 93.50 106 ASP A CA 1
ATOM 837 C C . ASP A 1 106 ? 2.124 -7.996 7.567 1.00 93.50 106 ASP A C 1
ATOM 839 O O . ASP A 1 106 ? 1.390 -7.862 6.588 1.00 93.50 106 ASP A O 1
ATOM 843 N N . THR A 1 107 ? 2.603 -6.957 8.247 1.00 96.44 107 THR A N 1
ATOM 844 C CA . THR A 1 107 ? 2.275 -5.568 7.927 1.00 96.44 107 THR A CA 1
ATOM 845 C C . THR A 1 107 ? 3.490 -4.848 7.364 1.00 96.44 107 THR A C 1
ATOM 847 O O . THR A 1 107 ? 4.601 -4.972 7.875 1.00 96.44 107 THR A O 1
ATOM 850 N N . THR A 1 108 ? 3.271 -4.030 6.340 1.00 97.44 108 THR A N 1
ATOM 851 C CA . THR A 1 108 ? 4.272 -3.118 5.783 1.00 97.44 108 THR A CA 1
ATOM 852 C C . THR A 1 108 ? 3.735 -1.698 5.834 1.00 97.44 108 THR A C 1
ATOM 854 O O . THR A 1 108 ? 2.662 -1.411 5.309 1.00 97.44 108 THR A O 1
ATOM 857 N N . LEU A 1 109 ? 4.481 -0.786 6.462 1.00 97.62 109 LEU A N 1
ATOM 858 C CA . LEU A 1 109 ? 4.158 0.640 6.434 1.00 97.62 109 LEU A CA 1
ATOM 859 C C . LEU A 1 109 ? 4.458 1.204 5.048 1.00 97.62 109 LEU A C 1
ATOM 861 O O . LEU A 1 109 ? 5.608 1.161 4.605 1.00 97.62 109 LEU A O 1
ATOM 865 N N . VAL A 1 110 ? 3.445 1.774 4.402 1.00 97.31 110 VAL A N 1
ATOM 866 C CA . VAL A 1 110 ? 3.546 2.308 3.040 1.00 97.31 110 VAL A CA 1
ATOM 867 C C . VAL A 1 110 ? 3.343 3.818 3.024 1.00 97.31 110 VAL A C 1
ATOM 869 O O . VAL A 1 110 ? 2.601 4.389 3.830 1.00 97.31 110 VAL A O 1
ATOM 872 N N . ALA A 1 111 ? 4.046 4.487 2.112 1.00 96.25 111 ALA A N 1
ATOM 873 C CA . ALA A 1 111 ? 3.909 5.922 1.923 1.00 96.25 111 ALA A CA 1
ATOM 874 C C . ALA A 1 111 ? 2.592 6.247 1.190 1.00 96.25 111 ALA A C 1
ATOM 876 O O . ALA A 1 111 ? 2.157 5.460 0.348 1.00 96.25 111 ALA A O 1
ATOM 877 N N . PRO A 1 112 ? 1.987 7.427 1.423 1.00 96.44 112 PRO A N 1
ATOM 878 C CA . PRO A 1 112 ? 0.801 7.860 0.682 1.00 96.44 112 PRO A CA 1
ATOM 879 C C . PRO A 1 112 ? 0.994 7.813 -0.835 1.00 96.44 112 PRO A C 1
ATOM 881 O O . PRO A 1 112 ? 0.096 7.396 -1.555 1.00 96.44 112 PRO A O 1
ATOM 884 N N . ILE A 1 113 ? 2.181 8.199 -1.315 1.00 95.88 113 ILE A N 1
ATOM 885 C CA . ILE A 1 113 ? 2.493 8.215 -2.746 1.00 95.88 113 ILE A CA 1
ATOM 886 C C . ILE A 1 113 ? 2.489 6.810 -3.365 1.00 95.88 113 ILE A C 1
ATOM 888 O O . ILE A 1 113 ? 2.042 6.658 -4.492 1.00 95.88 113 ILE A O 1
ATOM 892 N N . ALA A 1 114 ? 2.901 5.777 -2.619 1.00 96.81 114 ALA A N 1
ATOM 893 C CA . ALA A 1 114 ? 2.856 4.395 -3.096 1.00 96.81 114 ALA A CA 1
ATOM 894 C C . ALA A 1 114 ? 1.413 3.942 -3.345 1.00 96.81 114 ALA A C 1
ATOM 896 O O . ALA A 1 114 ? 1.109 3.404 -4.406 1.00 96.81 114 ALA A O 1
ATOM 897 N N . LEU A 1 115 ? 0.514 4.238 -2.401 1.00 97.38 115 LEU A N 1
ATOM 898 C CA . LEU A 1 115 ? -0.915 4.006 -2.591 1.00 97.38 115 LEU A CA 1
ATOM 899 C C . LEU A 1 115 ? -1.425 4.802 -3.788 1.00 97.38 115 LEU A C 1
ATOM 901 O O . LEU A 1 115 ? -2.079 4.242 -4.653 1.00 97.38 115 LEU A O 1
ATOM 905 N N . LEU A 1 116 ? -1.135 6.102 -3.856 1.00 97.06 116 LEU A N 1
ATOM 906 C CA . LEU A 1 116 ? -1.627 6.966 -4.928 1.00 97.06 116 LEU A CA 1
ATOM 907 C C . LEU A 1 116 ? -1.193 6.496 -6.327 1.00 97.06 116 LEU A C 1
ATOM 909 O O . LEU A 1 116 ? -1.989 6.605 -7.251 1.00 97.06 116 LEU A O 1
ATOM 913 N N . LEU A 1 117 ? 0.018 5.952 -6.481 1.00 96.12 117 LEU A N 1
ATOM 914 C CA . LEU A 1 117 ? 0.515 5.425 -7.756 1.00 96.12 117 LEU A CA 1
ATOM 915 C C . LEU A 1 117 ? -0.082 4.050 -8.098 1.00 96.12 117 LEU A C 1
ATOM 917 O O . LEU A 1 117 ? -0.560 3.853 -9.215 1.00 96.12 117 LEU A O 1
ATOM 921 N N . PHE A 1 118 ? -0.103 3.117 -7.143 1.00 96.00 118 PHE A N 1
ATOM 922 C CA . PHE A 1 118 ? -0.393 1.699 -7.413 1.00 96.00 118 PHE A CA 1
ATOM 923 C C . PHE A 1 118 ? -1.754 1.205 -6.911 1.00 96.00 118 PHE A C 1
ATOM 925 O O . PHE A 1 118 ? -2.097 0.045 -7.101 1.00 96.00 118 PHE A O 1
ATOM 932 N N . GLY A 1 119 ? -2.519 2.058 -6.238 1.00 95.44 119 GLY A N 1
ATOM 933 C CA . GLY A 1 119 ? -3.782 1.690 -5.613 1.00 95.44 119 GLY A CA 1
ATOM 934 C C . GLY A 1 119 ? -4.972 1.703 -6.570 1.00 95.44 119 GLY A C 1
ATOM 935 O O . GLY A 1 119 ? -4.862 1.465 -7.768 1.00 95.44 119 GLY A O 1
ATOM 936 N N . GLY A 1 120 ? -6.148 2.003 -6.035 1.00 95.31 120 GLY A N 1
ATOM 937 C CA . GLY A 1 120 ? -7.404 1.926 -6.776 1.00 95.31 120 GLY A CA 1
ATOM 938 C C . GLY A 1 120 ? -7.748 3.202 -7.531 1.00 95.31 120 GLY A C 1
ATOM 939 O O . GLY A 1 120 ? -6.891 4.020 -7.869 1.00 95.31 120 GLY A O 1
ATOM 940 N N . ASN A 1 121 ? -9.035 3.401 -7.775 1.00 95.75 121 ASN A N 1
ATOM 941 C CA . ASN A 1 121 ? -9.542 4.550 -8.509 1.00 95.75 121 ASN A CA 1
ATOM 942 C C . ASN A 1 121 ? -9.413 5.832 -7.688 1.00 95.75 121 ASN A C 1
ATOM 944 O O . ASN A 1 121 ? -9.875 5.899 -6.547 1.00 95.75 121 ASN A O 1
ATOM 948 N N . LEU A 1 122 ? -8.829 6.868 -8.290 1.00 95.81 122 LEU A N 1
ATOM 949 C CA . LEU A 1 122 ? -8.680 8.181 -7.667 1.00 95.81 122 LEU A CA 1
ATOM 950 C C . LEU A 1 122 ? -9.801 9.111 -8.110 1.00 95.81 122 LEU A C 1
ATOM 952 O O . LEU A 1 122 ? -10.159 9.169 -9.285 1.00 95.81 122 LEU A O 1
ATOM 956 N N . ARG A 1 123 ? -10.317 9.888 -7.162 1.00 94.56 123 ARG A N 1
ATOM 957 C CA . ARG A 1 123 ? -11.214 11.013 -7.420 1.00 94.56 123 ARG A CA 1
ATOM 958 C C . ARG A 1 123 ? -10.717 12.230 -6.660 1.00 94.56 123 ARG A C 1
ATOM 960 O O . ARG A 1 123 ? -10.420 12.134 -5.471 1.00 94.56 123 ARG A O 1
ATOM 967 N N . LEU A 1 124 ? -10.640 13.370 -7.338 1.00 93.69 124 LEU A N 1
ATOM 968 C CA . LEU A 1 124 ? -10.418 14.648 -6.669 1.00 93.69 124 LEU A CA 1
ATOM 969 C C . LEU A 1 124 ? -11.614 14.957 -5.768 1.00 93.69 124 LEU A C 1
ATOM 971 O O . LEU A 1 124 ? -12.758 14.650 -6.108 1.00 93.69 124 LEU A O 1
ATOM 975 N N . THR A 1 125 ? -11.354 15.557 -4.613 1.00 93.12 125 THR A N 1
ATOM 976 C CA . THR A 1 125 ? -12.425 16.094 -3.775 1.00 93.12 125 THR A CA 1
ATOM 977 C C . THR A 1 125 ? -13.061 17.321 -4.440 1.00 93.12 125 THR A C 1
ATOM 979 O O . THR A 1 125 ? -12.409 18.017 -5.218 1.00 93.12 125 THR A O 1
ATOM 982 N N . TYR A 1 126 ? -14.335 17.604 -4.138 1.00 89.62 126 TYR A N 1
ATOM 983 C CA . TYR A 1 126 ? -15.059 18.750 -4.715 1.00 89.62 126 TYR A CA 1
ATOM 984 C C . TYR A 1 126 ? -14.376 20.096 -4.433 1.00 89.62 126 TYR A C 1
ATOM 986 O O . TYR A 1 126 ? -14.334 20.964 -5.298 1.00 89.62 126 TYR A O 1
ATOM 994 N N . ASP A 1 127 ? -13.783 20.236 -3.249 1.00 90.31 127 ASP A N 1
ATOM 995 C CA . ASP A 1 127 ? -13.014 21.405 -2.813 1.00 90.31 127 ASP A CA 1
ATOM 996 C C . ASP A 1 127 ? -11.574 21.437 -3.365 1.00 90.31 127 ASP A C 1
ATOM 998 O O . ASP A 1 127 ? -10.825 22.364 -3.076 1.00 90.31 127 ASP A O 1
ATOM 1002 N N . ARG A 1 128 ? -11.165 20.427 -4.150 1.00 86.69 128 ARG A N 1
ATOM 1003 C CA . ARG A 1 128 ? -9.821 20.270 -4.740 1.00 86.69 128 ARG A CA 1
ATOM 1004 C C . ARG A 1 128 ? -8.663 20.287 -3.727 1.00 86.69 128 ARG A C 1
ATOM 1006 O O . ARG A 1 128 ? -7.518 20.519 -4.111 1.00 86.69 128 ARG A O 1
ATOM 1013 N N . THR A 1 129 ? -8.932 19.990 -2.454 1.00 91.44 129 THR A N 1
ATOM 1014 C CA . THR A 1 129 ? -7.918 19.939 -1.379 1.00 91.44 129 THR A CA 1
ATOM 1015 C C . THR A 1 129 ? -7.337 18.539 -1.144 1.00 91.44 129 THR A C 1
ATOM 1017 O O . THR A 1 129 ? -6.511 18.326 -0.244 1.00 91.44 129 THR A O 1
ATOM 1020 N N . GLY A 1 130 ? -7.766 17.549 -1.930 1.00 94.75 130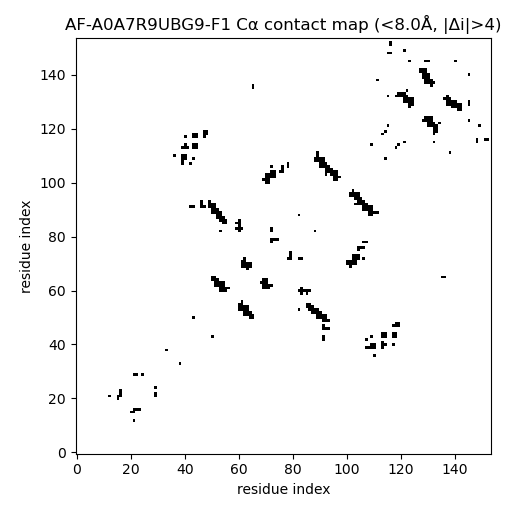 GLY A N 1
ATOM 1021 C CA . GLY A 1 130 ? -7.299 16.185 -1.772 1.00 94.75 130 GLY A CA 1
ATOM 1022 C C . GLY A 1 130 ? -7.738 15.211 -2.854 1.00 94.75 130 GLY A C 1
ATOM 1023 O O . GLY A 1 130 ? -8.457 15.537 -3.800 1.00 94.75 130 GLY A O 1
ATOM 1024 N N . ILE A 1 131 ? -7.305 13.968 -2.659 1.00 96.31 131 ILE A N 1
ATOM 1025 C CA . ILE A 1 131 ? -7.693 12.801 -3.447 1.00 96.31 131 ILE A CA 1
ATOM 1026 C C . ILE A 1 131 ? -8.385 11.797 -2.527 1.00 96.31 131 ILE A C 1
ATOM 1028 O O . ILE A 1 131 ? -7.938 11.543 -1.405 1.00 96.31 131 ILE A O 1
ATOM 1032 N N . VAL A 1 132 ? -9.462 11.194 -3.020 1.00 96.25 132 VAL A N 1
ATOM 1033 C CA . VAL A 1 132 ? -10.096 10.021 -2.426 1.00 96.25 132 VAL A CA 1
ATOM 1034 C C . VAL A 1 132 ? -9.840 8.818 -3.321 1.00 96.25 132 VAL A C 1
ATOM 1036 O O . VAL A 1 132 ? -10.177 8.832 -4.503 1.00 96.25 132 VAL A O 1
ATOM 1039 N N . MET A 1 133 ? -9.265 7.772 -2.742 1.00 97.00 133 MET A N 1
ATOM 1040 C CA . MET A 1 133 ? -9.052 6.486 -3.387 1.00 97.00 133 MET A CA 1
ATOM 1041 C C . MET A 1 133 ? -10.145 5.507 -2.986 1.00 97.00 133 MET A C 1
ATOM 1043 O O . MET A 1 133 ? -10.443 5.345 -1.799 1.00 97.00 133 MET A O 1
ATOM 1047 N N . ASP A 1 134 ? -10.744 4.857 -3.981 1.00 96.19 134 ASP A N 1
ATOM 1048 C CA . ASP A 1 134 ? -11.723 3.783 -3.797 1.00 96.19 134 ASP A CA 1
ATOM 1049 C C . ASP A 1 134 ? -12.901 4.138 -2.876 1.00 96.19 134 ASP A C 1
ATOM 1051 O O . ASP A 1 134 ? -13.548 3.263 -2.299 1.00 96.19 134 ASP A O 1
ATOM 1055 N N . ARG A 1 135 ? -13.212 5.441 -2.807 1.00 95.06 135 ARG A N 1
ATOM 1056 C CA . ARG A 1 135 ? -14.269 6.071 -1.998 1.00 95.06 135 ARG A CA 1
ATOM 1057 C C . ARG A 1 135 ? -14.047 6.072 -0.477 1.00 95.06 135 ARG A C 1
ATOM 1059 O O . ARG A 1 135 ? -14.945 6.510 0.229 1.00 95.06 135 ARG A O 1
ATOM 1066 N N . TRP A 1 136 ? -12.877 5.675 0.033 1.00 94.88 136 TRP A N 1
ATOM 1067 C CA . TRP A 1 136 ? -12.658 5.576 1.488 1.00 94.88 136 TRP A CA 1
ATOM 1068 C C . TRP A 1 136 ? -11.313 6.139 1.978 1.00 94.88 136 TRP A C 1
ATOM 1070 O O . TRP A 1 136 ? -11.261 6.809 3.011 1.00 94.88 136 TRP A O 1
ATOM 1080 N N . LEU A 1 137 ? -10.221 5.943 1.232 1.00 95.94 137 LEU A N 1
ATOM 1081 C CA . LEU A 1 137 ? -8.904 6.464 1.610 1.00 95.94 137 LEU A CA 1
ATOM 1082 C C . LEU A 1 137 ? -8.756 7.910 1.150 1.00 95.94 137 LEU A C 1
ATOM 1084 O O . LEU A 1 137 ? -8.633 8.179 -0.042 1.00 95.94 137 LEU A O 1
ATOM 1088 N N . ARG A 1 138 ? -8.740 8.852 2.098 1.00 94.88 138 ARG A N 1
ATOM 1089 C CA . ARG A 1 138 ? -8.580 10.285 1.812 1.00 94.88 138 ARG A CA 1
ATOM 1090 C C . ARG A 1 138 ? -7.157 10.773 2.091 1.00 94.88 138 ARG A C 1
ATOM 1092 O O . ARG A 1 138 ? -6.641 10.649 3.211 1.00 94.88 138 ARG A O 1
ATOM 1099 N N . PHE A 1 139 ? -6.580 11.430 1.091 1.00 95.69 139 PHE A N 1
ATOM 1100 C CA . PHE A 1 139 ? -5.268 12.067 1.120 1.00 95.69 139 PHE A CA 1
ATOM 1101 C C . PHE A 1 139 ? -5.427 13.573 0.935 1.00 95.69 139 PHE A C 1
ATOM 1103 O O . PHE A 1 139 ? -6.092 14.013 0.002 1.00 95.69 139 PHE A O 1
ATOM 1110 N N . LYS A 1 140 ? -4.812 14.364 1.819 1.00 94.69 140 LYS A N 1
ATOM 1111 C CA . LYS A 1 140 ? -4.688 15.811 1.618 1.00 94.69 140 LYS A CA 1
ATOM 1112 C C . LYS A 1 140 ? -3.525 16.062 0.666 1.00 94.69 140 LYS A C 1
ATOM 1114 O O . LYS A 1 140 ? -2.441 15.525 0.893 1.00 94.69 140 LYS A O 1
ATOM 1119 N N . CYS A 1 141 ? -3.743 16.861 -0.365 1.00 94.25 141 CYS A N 1
ATOM 1120 C CA . CYS A 1 141 ? -2.702 17.247 -1.310 1.00 94.25 141 CYS A CA 1
ATOM 1121 C C . CYS A 1 141 ? -3.113 18.509 -2.068 1.00 94.25 141 CYS A C 1
ATOM 1123 O O . CYS A 1 141 ? -4.294 18.830 -2.167 1.00 94.25 141 CYS A O 1
ATOM 1125 N N . THR A 1 142 ? -2.132 19.213 -2.627 1.00 94.69 142 THR A N 1
ATOM 1126 C CA . THR A 1 142 ? -2.404 20.331 -3.533 1.00 94.69 142 THR A CA 1
ATOM 1127 C C . THR A 1 142 ? -2.983 19.821 -4.851 1.00 94.69 142 THR A C 1
ATOM 1129 O O . THR A 1 142 ? -2.752 18.673 -5.245 1.00 94.69 142 THR A O 1
ATOM 1132 N N . GLN A 1 143 ? -3.696 20.691 -5.568 1.00 91.50 143 GLN A N 1
ATOM 1133 C CA . GLN A 1 143 ? -4.227 20.367 -6.890 1.00 91.50 143 GLN A CA 1
ATOM 1134 C C . GLN A 1 143 ? -3.111 19.945 -7.859 1.00 91.50 143 GLN A C 1
ATOM 1136 O O . GLN A 1 143 ? -3.268 18.959 -8.573 1.00 91.50 143 GLN A O 1
ATOM 1141 N N . THR A 1 144 ? -1.962 20.628 -7.837 1.00 93.62 144 THR A N 1
ATOM 1142 C CA . THR A 1 144 ? -0.802 20.286 -8.673 1.00 93.62 144 THR A CA 1
ATOM 1143 C C . THR A 1 144 ? -0.301 18.874 -8.394 1.00 93.62 144 THR A C 1
ATOM 1145 O O . THR A 1 144 ? -0.166 18.084 -9.322 1.00 93.62 144 THR A O 1
ATOM 1148 N N .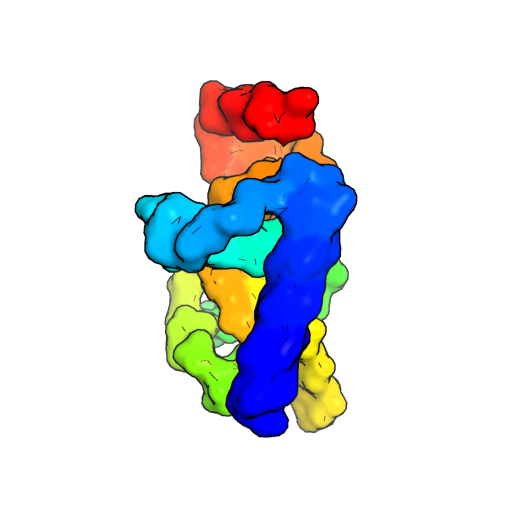 ALA A 1 145 ? -0.093 18.513 -7.122 1.00 94.25 145 ALA A N 1
ATOM 1149 C CA . ALA A 1 145 ? 0.351 17.168 -6.762 1.00 94.25 145 ALA A CA 1
ATOM 1150 C C . ALA A 1 145 ? -0.657 16.102 -7.215 1.00 94.25 145 ALA A C 1
ATOM 1152 O O . ALA A 1 145 ? -0.266 15.045 -7.709 1.00 94.25 145 ALA A O 1
ATOM 1153 N N . ALA A 1 146 ? -1.951 16.397 -7.088 1.00 92.88 146 ALA A N 1
ATOM 1154 C CA . ALA A 1 146 ? -3.001 15.488 -7.509 1.00 92.88 146 ALA A CA 1
ATOM 1155 C C . ALA A 1 146 ? -3.015 15.268 -9.031 1.00 92.88 146 ALA A C 1
ATOM 1157 O O . ALA A 1 146 ? -3.113 14.130 -9.487 1.00 92.88 146 ALA A O 1
A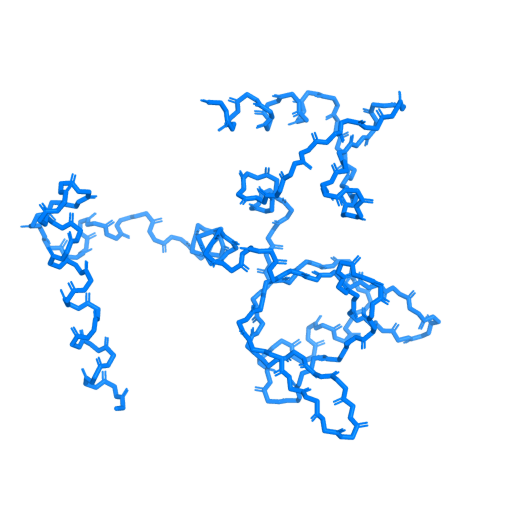TOM 1158 N N . LEU A 1 147 ? -2.861 16.340 -9.813 1.00 91.88 147 LEU A N 1
ATOM 1159 C CA . LEU A 1 147 ? -2.755 16.263 -11.270 1.00 91.88 147 LEU A CA 1
ATOM 1160 C C . LEU A 1 147 ? -1.494 15.512 -11.711 1.00 91.88 147 LEU A C 1
ATOM 1162 O O . LEU A 1 147 ? -1.590 14.667 -12.596 1.00 91.88 147 LEU A O 1
ATOM 1166 N N . CYS A 1 148 ? -0.348 15.753 -11.064 1.00 95.06 148 CYS A N 1
ATOM 1167 C CA . CYS A 1 148 ? 0.886 15.014 -11.340 1.00 95.06 148 CYS A CA 1
ATOM 1168 C C . CYS A 1 148 ? 0.700 13.509 -11.118 1.00 95.06 148 CYS A C 1
ATOM 1170 O O . CYS A 1 148 ? 1.065 12.715 -11.977 1.00 95.06 148 CYS A O 1
ATOM 1172 N N . VAL A 1 149 ? 0.083 13.106 -10.002 1.00 94.94 149 VAL A N 1
ATOM 1173 C CA . VAL A 1 149 ? -0.237 11.692 -9.749 1.00 94.94 149 VAL A CA 1
ATOM 1174 C C . VAL A 1 149 ? -1.149 11.137 -10.840 1.00 94.94 149 VAL A C 1
ATOM 1176 O O . VAL A 1 149 ? -0.873 10.066 -11.364 1.00 94.94 149 VAL A O 1
ATOM 1179 N N . CYS A 1 150 ? -2.213 11.850 -11.217 1.00 90.94 150 CYS A N 1
ATOM 1180 C CA . CYS A 1 150 ? -3.108 11.400 -12.284 1.00 90.94 150 CYS A CA 1
ATOM 1181 C C . CYS A 1 150 ? -2.395 11.251 -13.636 1.00 90.94 150 CYS A C 1
ATOM 1183 O O . CYS A 1 150 ? -2.748 10.357 -14.398 1.00 90.94 150 CYS A O 1
ATOM 1185 N N . ALA A 1 151 ? -1.414 12.107 -13.935 1.00 93.94 151 ALA A N 1
ATOM 1186 C CA . ALA A 1 151 ? -0.611 12.014 -15.151 1.00 93.94 151 ALA A CA 1
ATOM 1187 C C . ALA A 1 151 ? 0.341 10.808 -15.126 1.00 93.94 151 ALA A C 1
ATOM 1189 O O . ALA A 1 151 ? 0.464 10.131 -16.134 1.00 93.94 151 ALA A O 1
ATOM 1190 N N . LEU A 1 152 ? 0.949 10.497 -13.975 1.00 95.25 152 LEU A N 1
ATOM 1191 C CA . LEU A 1 152 ? 1.873 9.364 -13.813 1.00 95.25 152 LEU A CA 1
ATOM 1192 C C . LEU A 1 152 ? 1.204 7.981 -13.884 1.00 95.25 152 LEU A C 1
ATOM 1194 O O . LEU A 1 152 ? 1.904 6.976 -13.951 1.00 95.25 152 LEU A O 1
ATOM 1198 N N . ARG A 1 153 ? -0.130 7.911 -13.796 1.00 93.38 153 ARG A N 1
ATOM 1199 C CA . ARG A 1 153 ? -0.894 6.651 -13.868 1.00 93.38 153 ARG A CA 1
ATOM 1200 C C . ARG A 1 153 ? -1.435 6.338 -15.263 1.00 93.38 153 ARG A C 1
ATOM 1202 O O . ARG A 1 153 ? -2.072 5.300 -15.422 1.00 93.38 153 ARG A O 1
ATOM 1209 N N . LYS A 1 154 ? -1.263 7.257 -16.211 1.00 78.38 154 LYS A N 1
ATOM 1210 C CA . LYS A 1 154 ? -1.618 7.072 -17.620 1.00 78.38 154 LYS A CA 1
ATOM 1211 C C . LYS A 1 154 ? -0.410 6.566 -18.385 1.00 78.38 154 LYS A C 1
ATOM 1213 O O . LYS A 1 154 ? -0.645 5.772 -19.315 1.00 78.38 154 LYS A O 1
#

Secondary structure (DSSP, 8-state):
--HHHHHHHHHHHHHHHHTTSS-SS-HHHHGGG--HHHHHHHHHHHHTT-EEEEEEETTEEEEE-TT--EEEE-TTSTTHHHHHSSS--EEEES-EEESSSEEE-SEEEE-HHHHHHHSS-EEE-TTSSEEEETTTEEEE--HHHHHHHHHHT-

pLDDT: mean 92.41, std 5.63, range [67.25, 97.69]

InterPro domains:
  IPR011709 DEAD-box helicase, OB fold [PF07717] (39-121)

Organism: NCBI:txid172671

Sequence (154 aa):
GLEEVRSLRDQFKAHLVGAGFAEDVELPVVNSRAKVEVLKGLICAGLYPNVAQTARSQDRCVILDRDGSQWFCHPKSVNFRTLAAPRKRYIAYSMRLQTTKQFLMDTTLVAPIALLLFGGNLRLTYDRTGIVMDRWLRFKCTQTAALCVCALRK